Protein AF-A0A625YBX6-F1 (afdb_monomer)

InterPro domains:
  IPR012827 Hemerythrin, metal-binding domain [TIGR02481] (1-79)
  IPR012827 Hemerythrin, metal-binding domain [cd12107] (1-77)
  IPR016131 Haemerythrin, iron-binding site [PS00550] (9-32)
  IPR035938 Hemerythrin-like superfamily [G3DSA:1.20.120.50] (1-84)
  IPR035938 Hemerythrin-like superfamily [SSF47188] (1-79)

Secondary structure (DSSP, 8-state):
-HHHHHHHHHHHHHHHHHHTT-TTHHHHHHHHHHHHHHHHHHHHT--SHHHHHHHHHIIIIIIIHHIIIIIIHHHHHHHHHHHHHTTT--S------S----PPPEEEE-TTS-EEEEPHHHHHHHHHS----B-TTT-PBPEE-----

Sequence (149 aa):
ELFNYMKEHFDNEEQYMQEIHYPYLNEHKIMHKNIIRDMSYLIQNIKTTNDLKEKLYTIMSEWLLEHILHHDVMIGKWIKAHNKNTKEEETKQEELTEDSQEKLEFIYSCPCKTTHALSYNEHLDILYHNKNLKCKNCQQTLFYFKNPI

Solvent-accessible surface area (backbone atoms only — not comparable to full-atom values): 8976 Å² total; per-residue (Å²): 108,73,68,59,52,51,50,52,51,51,51,53,48,55,51,50,34,55,76,70,62,43,72,56,47,67,63,49,54,53,49,53,54,49,53,56,50,54,52,51,52,52,58,77,66,53,84,46,74,67,50,44,52,54,48,50,46,47,50,50,61,65,47,52,45,46,43,49,69,63,52,53,48,49,56,58,50,51,51,57,52,54,62,54,54,57,74,77,52,88,80,68,93,78,88,85,74,96,81,73,83,77,59,83,76,49,38,24,40,32,91,88,76,47,77,42,82,45,54,72,66,59,49,47,34,40,75,74,65,72,44,82,55,53,39,92,85,80,62,46,62,57,40,86,45,79,78,83,124

pLDDT: mean 80.25, std 16.59, range [33.06, 97.75]

Foldseek 3Di:
DVLVVLVVVLVVLLVVCVVLLPQCSVVSVVLSVVLSVVLVVQVVPDDDPVSVVVSVCCSVPVRVVCCVVQPVVVVVVSVVVVVVVVVVPPPDDDDDDDPDSPRDFFWWADPVGDIDTDDPVVSSCVVPVVDFDADPPPRDGTHGDDPPD

Structure (mmCIF, N/CA/C/O backbone):
data_AF-A0A625YBX6-F1
#
_entry.id   AF-A0A625YBX6-F1
#
loop_
_atom_site.group_PDB
_atom_site.id
_atom_site.type_symbol
_atom_site.label_atom_id
_atom_site.label_alt_id
_atom_site.label_comp_id
_atom_site.label_asym_id
_atom_site.label_entity_id
_atom_site.label_seq_id
_atom_site.pdbx_PDB_ins_code
_atom_site.Cartn_x
_atom_site.Cartn_y
_atom_site.Cartn_z
_atom_site.occupancy
_atom_site.B_iso_or_equiv
_atom_site.auth_seq_id
_atom_site.auth_comp_id
_atom_site.auth_asym_id
_atom_site.auth_atom_id
_atom_site.pdbx_PDB_model_num
ATOM 1 N N . GLU A 1 1 ? -10.326 14.262 12.249 1.00 77.50 1 GLU A N 1
ATOM 2 C CA . GLU A 1 1 ? -9.313 14.984 11.449 1.00 77.50 1 GLU A CA 1
ATOM 3 C C . GLU A 1 1 ? -8.346 14.030 10.747 1.00 77.50 1 GLU A C 1
ATOM 5 O O . GLU A 1 1 ? -8.441 13.953 9.533 1.00 77.50 1 GLU A O 1
ATOM 10 N N . LEU A 1 2 ? -7.545 13.215 11.454 1.00 80.19 2 LEU A N 1
ATOM 11 C CA . LEU A 1 2 ? -6.586 12.263 10.843 1.00 80.19 2 LEU A CA 1
ATOM 12 C C . LEU A 1 2 ? -7.172 11.380 9.719 1.00 80.19 2 LEU A C 1
ATOM 14 O O . LEU A 1 2 ? -6.573 11.232 8.664 1.00 80.19 2 LEU A O 1
ATOM 18 N N . PHE A 1 3 ? -8.369 10.828 9.924 1.00 81.69 3 PHE A N 1
ATOM 19 C CA . PHE A 1 3 ? -9.031 9.956 8.943 1.00 81.69 3 PHE A CA 1
ATOM 20 C C . PHE A 1 3 ? -9.422 10.654 7.650 1.00 81.69 3 PHE A C 1
ATOM 22 O O . PHE A 1 3 ? -9.294 10.079 6.574 1.00 81.69 3 PHE A O 1
ATOM 29 N N . ASN A 1 4 ? -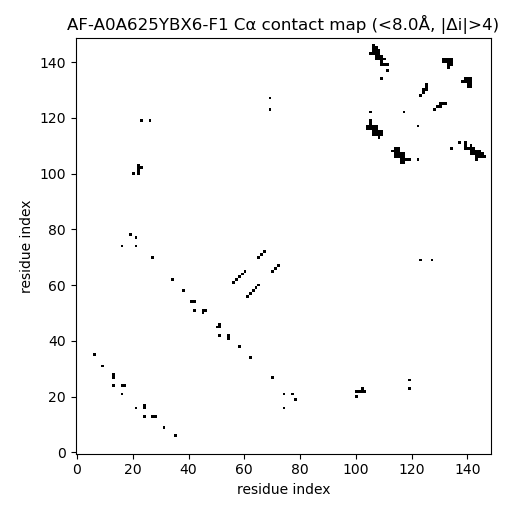9.933 11.877 7.767 1.00 86.38 4 ASN A N 1
ATOM 30 C CA . ASN A 1 4 ? -10.326 12.649 6.597 1.00 86.38 4 ASN A CA 1
ATOM 31 C C . ASN A 1 4 ? -9.078 13.067 5.826 1.00 86.38 4 ASN A C 1
ATOM 33 O O . ASN A 1 4 ? -9.058 12.927 4.612 1.00 86.38 4 ASN A O 1
ATOM 37 N N . TYR A 1 5 ? -8.023 13.456 6.548 1.00 89.06 5 TYR A N 1
ATOM 38 C CA . TYR A 1 5 ? -6.729 13.765 5.955 1.00 89.06 5 TYR A CA 1
ATOM 39 C C . TYR A 1 5 ? -6.140 12.574 5.189 1.00 89.06 5 TYR A C 1
ATOM 41 O O . TYR A 1 5 ? -5.680 12.734 4.069 1.00 89.06 5 TYR A O 1
ATOM 49 N N . MET A 1 6 ? -6.193 11.364 5.752 1.00 88.62 6 MET A N 1
ATOM 50 C CA . MET A 1 6 ? -5.703 10.172 5.053 1.00 88.62 6 MET A CA 1
ATOM 51 C C . MET A 1 6 ? -6.512 9.831 3.804 1.00 88.62 6 MET A C 1
ATOM 53 O O . MET A 1 6 ? -5.930 9.458 2.796 1.00 88.62 6 MET A O 1
ATOM 57 N N . LYS A 1 7 ? -7.842 9.966 3.858 1.00 90.75 7 LYS A N 1
ATOM 58 C CA . LYS A 1 7 ? -8.680 9.767 2.669 1.00 90.75 7 LYS A CA 1
ATOM 59 C C . LYS A 1 7 ? -8.331 10.770 1.576 1.00 90.75 7 LYS A C 1
ATOM 61 O O . LYS A 1 7 ? -8.118 10.365 0.447 1.00 90.75 7 LYS A O 1
ATOM 66 N N . GLU A 1 8 ? -8.207 12.043 1.937 1.00 94.69 8 GLU A N 1
ATOM 67 C CA . GLU A 1 8 ? -7.805 13.097 1.007 1.00 94.69 8 GLU A CA 1
ATOM 68 C C . GLU A 1 8 ? -6.406 12.841 0.424 1.00 94.69 8 GLU A C 1
ATOM 70 O O . GLU A 1 8 ? -6.202 12.993 -0.775 1.00 94.69 8 GLU A O 1
ATOM 75 N N . HIS A 1 9 ? -5.451 12.401 1.247 1.00 93.50 9 HIS A N 1
ATOM 76 C CA . HIS A 1 9 ? -4.116 12.019 0.792 1.00 93.50 9 HIS A CA 1
ATOM 77 C C . HIS A 1 9 ? -4.159 10.886 -0.242 1.00 93.50 9 HIS A C 1
ATOM 79 O O . HIS A 1 9 ? -3.584 11.047 -1.317 1.00 93.50 9 HIS A O 1
ATOM 85 N N . PHE A 1 10 ? -4.878 9.798 0.050 1.00 95.69 10 PHE A N 1
ATOM 86 C CA . PHE A 1 10 ? -5.045 8.673 -0.872 1.00 95.69 10 PHE A CA 1
ATOM 87 C C . PHE A 1 10 ? -5.757 9.087 -2.161 1.00 95.69 10 PHE A C 1
ATOM 89 O O . PHE A 1 10 ? -5.319 8.708 -3.242 1.00 95.69 10 PHE A O 1
ATOM 96 N N . ASP A 1 11 ? -6.807 9.905 -2.073 1.00 97.06 11 ASP A N 1
ATOM 97 C CA . ASP A 1 11 ? -7.531 10.398 -3.247 1.00 97.06 11 ASP A CA 1
ATOM 98 C C . ASP A 1 11 ? -6.613 11.247 -4.149 1.00 97.06 11 ASP A C 1
ATOM 100 O O . ASP A 1 11 ? -6.580 11.051 -5.366 1.00 97.06 11 ASP A O 1
ATOM 104 N N . ASN A 1 12 ? -5.825 12.151 -3.558 1.00 97.00 12 ASN A N 1
ATOM 105 C CA . ASN A 1 12 ? -4.869 12.991 -4.284 1.00 97.00 12 ASN A CA 1
ATOM 106 C C . ASN A 1 12 ? -3.753 12.159 -4.931 1.00 97.00 12 ASN A C 1
ATOM 108 O O . ASN A 1 12 ? -3.372 12.405 -6.076 1.00 97.00 12 ASN A O 1
ATOM 112 N N . GLU A 1 13 ? -3.222 11.171 -4.212 1.00 96.69 13 GLU A N 1
ATOM 113 C CA . GLU A 1 13 ? -2.196 10.275 -4.735 1.00 96.69 13 GLU A CA 1
ATOM 114 C C . GLU A 1 13 ? -2.737 9.420 -5.884 1.00 96.69 13 GLU A C 1
ATOM 116 O O . GLU A 1 13 ? -2.110 9.338 -6.934 1.00 96.69 13 GLU A O 1
ATOM 121 N N . GLU A 1 14 ? -3.929 8.844 -5.745 1.00 97.75 14 GLU A N 1
ATOM 122 C CA . GLU A 1 14 ? -4.567 8.045 -6.791 1.00 97.75 14 GLU A CA 1
ATOM 123 C C . GLU A 1 14 ? -4.847 8.854 -8.061 1.00 97.75 14 GLU A C 1
ATOM 125 O O . GLU A 1 14 ? -4.677 8.332 -9.168 1.00 97.75 14 GLU A O 1
ATOM 130 N N . GLN A 1 15 ? -5.264 10.116 -7.916 1.00 97.56 15 GLN A N 1
ATOM 131 C CA . GLN A 1 15 ? -5.407 11.048 -9.036 1.00 97.56 15 GLN A CA 1
ATOM 132 C C . GLN A 1 15 ? -4.060 11.295 -9.708 1.00 97.56 15 GLN A C 1
ATOM 134 O O . GLN A 1 15 ? -3.936 11.127 -10.920 1.00 97.56 15 GLN A O 1
ATOM 139 N N . TYR A 1 16 ? -3.031 11.597 -8.920 1.00 95.81 16 TYR A N 1
ATOM 140 C CA . TYR A 1 16 ? -1.694 11.834 -9.444 1.00 95.81 16 TYR A CA 1
ATOM 141 C C . TYR A 1 16 ? -1.124 10.610 -10.174 1.00 95.81 16 TYR A C 1
ATOM 143 O O . TYR A 1 16 ? -0.597 10.711 -11.280 1.00 95.81 16 TYR A O 1
ATOM 151 N N . MET A 1 17 ? -1.277 9.422 -9.593 1.00 95.06 17 MET A N 1
ATOM 152 C CA . MET A 1 17 ? -0.887 8.153 -10.199 1.00 95.06 17 MET A CA 1
ATOM 153 C C . MET A 1 17 ? -1.614 7.890 -11.522 1.00 95.06 17 MET A C 1
ATOM 155 O O . MET A 1 17 ? -1.021 7.325 -12.440 1.00 95.06 17 MET A O 1
ATOM 159 N N . GLN A 1 18 ? -2.883 8.291 -11.630 1.00 95.12 18 GLN A N 1
ATOM 160 C CA . GLN A 1 18 ? -3.642 8.208 -12.875 1.00 95.12 18 GLN A CA 1
ATOM 161 C C . GLN A 1 18 ? -3.087 9.166 -13.936 1.0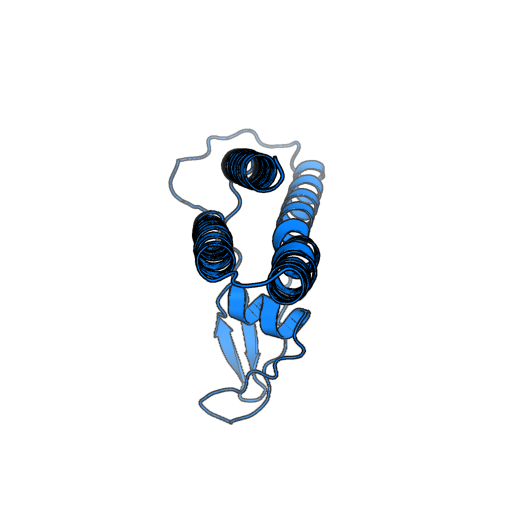0 95.12 18 GLN A C 1
ATOM 163 O O . GLN A 1 18 ? -2.894 8.745 -15.074 1.00 95.12 18 GLN A O 1
ATOM 168 N N . GLU A 1 19 ? -2.781 10.412 -13.571 1.00 93.88 19 GLU A N 1
ATOM 169 C CA . GLU A 1 19 ? -2.209 11.419 -14.480 1.00 93.88 19 GLU A CA 1
ATOM 170 C C . GLU A 1 19 ? -0.868 10.971 -15.077 1.00 93.88 19 GLU A C 1
ATOM 172 O O . GLU A 1 19 ? -0.623 11.120 -16.275 1.00 93.88 19 GLU A O 1
ATOM 177 N N . ILE A 1 20 ? -0.006 10.364 -14.261 1.00 91.00 20 ILE A N 1
ATOM 178 C CA . ILE A 1 20 ? 1.310 9.868 -14.696 1.00 91.00 20 ILE A CA 1
ATOM 179 C C . ILE A 1 20 ? 1.265 8.445 -15.275 1.00 91.00 20 ILE A C 1
ATOM 181 O O . ILE A 1 20 ? 2.321 7.836 -15.467 1.00 91.00 20 ILE A O 1
ATOM 185 N N . HIS A 1 21 ? 0.065 7.898 -15.503 1.00 90.38 21 HIS A N 1
ATOM 186 C CA . HIS A 1 21 ? -0.160 6.554 -16.041 1.00 90.38 21 HIS A CA 1
ATOM 187 C C . HIS A 1 21 ? 0.600 5.460 -15.274 1.00 90.38 21 HIS A C 1
ATOM 189 O O . HIS A 1 21 ? 1.186 4.551 -15.860 1.00 90.38 21 HIS A O 1
ATOM 195 N N . TYR A 1 22 ? 0.617 5.549 -13.942 1.00 90.31 22 TYR A N 1
ATOM 196 C CA . TYR A 1 22 ? 1.344 4.598 -13.114 1.00 90.31 22 TYR A CA 1
ATOM 197 C C . TYR A 1 22 ? 0.740 3.184 -13.236 1.00 90.31 22 TYR A C 1
ATOM 199 O O . TYR A 1 22 ? -0.441 2.987 -12.923 1.00 90.31 22 TYR A O 1
ATOM 207 N N . PRO A 1 23 ? 1.537 2.167 -13.615 1.00 87.88 23 PRO A N 1
ATOM 208 C CA . PRO A 1 23 ? 1.021 0.859 -14.024 1.00 87.88 23 PRO A CA 1
ATOM 209 C C . PRO A 1 23 ? 0.380 0.041 -12.895 1.00 87.88 23 PRO A C 1
ATOM 211 O O . PRO A 1 23 ? -0.359 -0.898 -13.178 1.00 87.88 23 PRO A O 1
ATOM 214 N N . TYR A 1 24 ? 0.635 0.386 -11.626 1.00 91.38 24 TYR A N 1
ATOM 215 C CA . TYR A 1 24 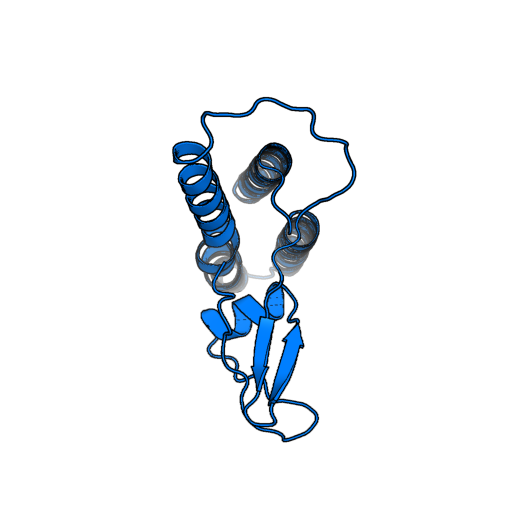? 0.090 -0.325 -10.457 1.00 91.38 24 TYR A CA 1
ATOM 216 C C . TYR A 1 24 ? -0.960 0.477 -9.686 1.00 91.38 24 TYR A C 1
ATOM 218 O O . TYR A 1 24 ? -1.132 0.291 -8.482 1.00 91.38 24 TYR A O 1
ATOM 226 N N . LEU A 1 25 ? -1.653 1.402 -10.359 1.00 92.50 25 LEU A N 1
ATOM 227 C CA . LEU A 1 25 ? -2.716 2.207 -9.752 1.00 92.50 25 LEU A CA 1
ATOM 228 C C . LEU A 1 25 ? -3.797 1.342 -9.096 1.00 92.50 25 LEU A C 1
ATOM 230 O O . LEU A 1 25 ? -4.243 1.637 -7.991 1.00 92.50 25 LEU A O 1
ATOM 234 N N . ASN A 1 26 ? -4.216 0.264 -9.757 1.00 92.25 26 ASN A N 1
ATOM 235 C CA . ASN A 1 26 ? -5.284 -0.592 -9.244 1.00 92.25 26 ASN A CA 1
ATOM 236 C C . ASN A 1 26 ? -4.855 -1.344 -7.980 1.00 92.25 26 ASN A C 1
ATOM 238 O O . ASN A 1 26 ? -5.612 -1.402 -7.010 1.00 92.25 26 ASN A O 1
ATOM 242 N N . GLU A 1 27 ? -3.641 -1.889 -7.966 1.00 91.06 27 GLU A N 1
ATOM 243 C CA . GLU A 1 27 ? -3.054 -2.538 -6.798 1.00 91.06 27 GLU A CA 1
ATOM 244 C C . GLU A 1 27 ? -2.925 -1.551 -5.627 1.00 91.06 27 GLU A C 1
ATOM 246 O O . GLU A 1 27 ? -3.281 -1.893 -4.497 1.00 91.06 27 GLU A O 1
ATOM 251 N N . HIS A 1 28 ? -2.510 -0.311 -5.902 1.00 93.62 28 HIS A N 1
ATOM 252 C CA . HIS A 1 28 ? -2.393 0.738 -4.889 1.00 93.62 28 HIS A CA 1
ATOM 253 C C . HIS A 1 28 ? -3.762 1.140 -4.310 1.00 93.62 28 HIS A C 1
ATOM 255 O O . HIS A 1 28 ? -3.954 1.116 -3.096 1.00 93.62 28 HIS A O 1
ATOM 261 N N . LYS A 1 29 ? -4.773 1.350 -5.164 1.00 95.12 29 LYS A N 1
ATOM 262 C CA . LYS A 1 29 ? -6.171 1.607 -4.760 1.00 95.12 29 LYS A CA 1
ATOM 263 C C . LYS A 1 29 ? -6.733 0.535 -3.827 1.00 95.12 29 LYS A C 1
ATOM 265 O O . LYS A 1 29 ? -7.467 0.828 -2.882 1.00 95.12 29 LYS A O 1
ATOM 270 N N . ILE A 1 30 ? -6.437 -0.736 -4.101 1.00 93.88 30 ILE A N 1
ATOM 271 C CA . ILE A 1 30 ? -6.881 -1.851 -3.250 1.00 93.88 30 ILE A CA 1
ATOM 272 C C . ILE A 1 30 ? -6.218 -1.766 -1.870 1.00 93.88 30 ILE A C 1
ATOM 274 O O . ILE A 1 30 ? -6.885 -1.974 -0.856 1.00 93.88 30 ILE A O 1
ATOM 278 N N . MET A 1 31 ? -4.930 -1.431 -1.821 1.00 92.50 31 MET A N 1
ATOM 279 C CA . MET A 1 31 ? -4.191 -1.255 -0.573 1.00 92.50 31 MET A CA 1
ATOM 280 C C . MET A 1 31 ? -4.751 -0.105 0.268 1.00 92.50 31 MET A C 1
ATOM 282 O O . MET A 1 31 ? -5.063 -0.331 1.435 1.00 92.50 31 MET A O 1
ATOM 286 N N . HIS A 1 32 ? -4.995 1.071 -0.321 1.00 94.94 32 HIS A N 1
ATOM 287 C CA . HIS A 1 32 ? -5.636 2.201 0.367 1.00 94.94 32 HIS A CA 1
ATOM 288 C C . HIS A 1 32 ? -6.976 1.813 0.985 1.00 94.94 32 HIS A C 1
ATOM 290 O O . HIS A 1 32 ? -7.237 2.071 2.164 1.00 94.94 32 HIS A O 1
ATOM 296 N N . LYS A 1 33 ? -7.822 1.115 0.218 1.00 93.25 33 LYS A N 1
ATOM 297 C CA . LYS A 1 33 ? -9.112 0.617 0.712 1.00 93.25 33 LYS A CA 1
ATOM 298 C C . LYS A 1 33 ? -8.946 -0.324 1.902 1.00 93.25 33 LYS A C 1
ATOM 300 O O . LYS A 1 33 ? -9.722 -0.224 2.853 1.00 93.25 33 LYS A O 1
ATOM 305 N N . ASN A 1 34 ? -7.951 -1.211 1.867 1.00 91.19 34 ASN A N 1
ATOM 306 C CA . ASN A 1 34 ? -7.660 -2.113 2.979 1.00 91.19 34 ASN A CA 1
ATOM 307 C C . ASN A 1 34 ? -7.191 -1.342 4.217 1.00 91.19 34 ASN A C 1
ATOM 309 O O . ASN A 1 34 ? -7.741 -1.574 5.288 1.00 91.19 34 ASN A O 1
ATOM 313 N N . ILE A 1 35 ? -6.285 -0.368 4.070 1.00 90.31 35 ILE A N 1
ATOM 314 C CA . ILE A 1 35 ? -5.822 0.480 5.180 1.00 90.31 35 ILE A CA 1
ATOM 315 C C . ILE A 1 35 ? -7.015 1.192 5.830 1.00 90.31 35 ILE A C 1
ATOM 317 O O . ILE A 1 35 ? -7.233 1.066 7.033 1.00 90.31 35 ILE A O 1
ATOM 321 N N . ILE A 1 36 ? -7.861 1.872 5.049 1.00 90.38 36 ILE A N 1
ATOM 322 C CA . ILE A 1 36 ? -9.036 2.583 5.584 1.00 90.38 36 ILE A CA 1
ATOM 323 C C . ILE A 1 36 ? -10.009 1.629 6.289 1.00 90.38 36 ILE A C 1
ATOM 325 O O . ILE A 1 36 ? -10.527 1.955 7.366 1.00 90.38 36 ILE A O 1
ATOM 329 N N . ARG A 1 37 ? -10.278 0.460 5.696 1.00 90.00 37 ARG A N 1
ATOM 330 C CA . ARG A 1 37 ? -11.142 -0.565 6.295 1.00 90.00 37 ARG A CA 1
ATOM 331 C C . ARG A 1 37 ? -10.575 -1.038 7.627 1.00 90.00 37 ARG A C 1
ATOM 333 O O . ARG A 1 37 ? -11.299 -1.051 8.622 1.00 90.00 37 ARG A O 1
ATOM 340 N N . ASP A 1 38 ? -9.302 -1.403 7.650 1.00 86.75 38 ASP A N 1
ATOM 341 C CA . ASP A 1 38 ? -8.675 -1.999 8.819 1.00 86.75 38 ASP A CA 1
ATOM 342 C C . ASP A 1 38 ? -8.548 -0.948 9.937 1.00 86.75 38 ASP A C 1
ATOM 344 O O . ASP A 1 38 ? -8.829 -1.250 11.096 1.00 86.75 38 ASP A O 1
ATOM 348 N N . MET A 1 39 ? -8.292 0.326 9.611 1.00 84.94 39 MET A N 1
ATOM 349 C CA . MET A 1 39 ? -8.302 1.408 10.605 1.00 84.94 39 MET A CA 1
ATOM 350 C C . MET A 1 39 ? -9.697 1.631 11.185 1.00 84.94 39 MET A C 1
ATOM 352 O O . MET A 1 39 ? -9.847 1.815 12.394 1.00 84.94 39 MET A O 1
ATOM 356 N N . SER A 1 40 ? -10.725 1.608 10.331 1.00 86.81 40 SER A N 1
ATOM 357 C CA . SER A 1 40 ? -12.117 1.748 10.768 1.00 86.81 40 SER A CA 1
ATOM 358 C C . SER A 1 40 ? -12.496 0.618 11.723 1.00 86.81 40 SER A C 1
ATOM 360 O O . SER A 1 40 ? -13.108 0.868 12.762 1.00 86.81 40 SER A O 1
ATOM 362 N N . TYR A 1 41 ? -12.077 -0.612 11.413 1.00 86.75 41 TYR A N 1
ATOM 363 C CA . TYR A 1 41 ? -12.272 -1.772 12.275 1.00 86.75 41 TYR A CA 1
ATOM 364 C C . TYR A 1 41 ? -11.535 -1.632 13.610 1.00 86.75 41 TYR A C 1
ATOM 366 O O . TYR A 1 41 ? -12.119 -1.896 14.661 1.00 86.75 41 TYR A O 1
ATOM 374 N N . LEU A 1 42 ? -10.275 -1.187 13.599 1.00 83.75 42 LEU A N 1
ATOM 375 C CA . LEU A 1 42 ? -9.513 -0.979 14.829 1.00 83.75 42 LEU A CA 1
ATOM 376 C C . LEU A 1 42 ? -10.201 0.031 15.748 1.00 83.75 42 LEU A C 1
ATOM 378 O O . LEU A 1 42 ? -10.319 -0.241 16.938 1.00 83.75 42 LEU A O 1
ATOM 382 N N . ILE A 1 43 ? -10.717 1.135 15.203 1.00 79.69 43 ILE A N 1
ATOM 383 C CA . ILE A 1 43 ? -11.401 2.169 15.992 1.00 79.69 43 ILE A CA 1
ATOM 384 C C . ILE A 1 43 ? -12.719 1.697 16.583 1.00 79.69 43 ILE A C 1
ATOM 386 O O . ILE A 1 43 ? -13.002 1.979 17.746 1.00 79.69 43 ILE A O 1
ATOM 390 N N . GLN A 1 44 ? -13.527 0.978 15.805 1.00 84.31 44 GLN A N 1
ATOM 391 C CA . GLN A 1 44 ? -14.824 0.486 16.274 1.00 84.31 44 GLN A CA 1
ATOM 392 C C . GLN A 1 44 ? -14.698 -0.460 17.476 1.00 84.31 44 GLN A C 1
ATOM 394 O O . GLN A 1 44 ? -15.651 -0.617 18.234 1.00 84.31 44 GLN A O 1
ATOM 399 N N . ASN A 1 45 ? -13.526 -1.067 17.666 1.00 81.38 45 ASN A N 1
ATOM 400 C CA . ASN A 1 45 ? -13.263 -2.022 18.736 1.00 81.38 45 ASN A CA 1
ATOM 401 C C . ASN A 1 45 ? -12.539 -1.425 19.951 1.00 81.38 45 ASN A C 1
ATOM 403 O O . ASN A 1 45 ? -12.226 -2.176 20.875 1.00 81.38 45 ASN A O 1
ATOM 407 N N . ILE A 1 46 ? -12.305 -0.108 19.981 1.00 85.38 46 ILE A N 1
ATOM 408 C CA . ILE A 1 46 ? -11.596 0.550 21.082 1.00 85.38 46 ILE A CA 1
ATOM 409 C C . ILE A 1 46 ? -12.457 0.554 22.341 1.00 85.38 46 ILE A C 1
ATOM 411 O O . ILE A 1 46 ? -13.544 1.134 22.369 1.00 85.38 46 ILE A O 1
ATOM 415 N N . LYS A 1 47 ? -11.941 -0.046 23.417 1.00 84.00 47 LYS A N 1
ATOM 416 C CA . LYS A 1 47 ? -12.641 -0.109 24.716 1.00 84.00 47 LYS A CA 1
ATOM 417 C C . LYS A 1 47 ? -12.003 0.740 25.809 1.00 84.00 47 LYS A C 1
ATOM 419 O O . LYS A 1 47 ? -12.662 1.052 26.797 1.00 84.00 47 LYS A O 1
ATOM 424 N N . THR A 1 48 ? -10.728 1.097 25.664 1.00 88.31 48 THR A N 1
ATOM 425 C CA . THR A 1 48 ? -9.970 1.852 26.674 1.00 88.31 48 THR A CA 1
ATOM 426 C C . THR A 1 48 ? -8.978 2.817 26.026 1.00 88.31 48 THR A C 1
ATOM 428 O O . THR A 1 48 ? -8.618 2.666 24.861 1.00 88.31 48 THR A O 1
ATOM 431 N N . THR A 1 49 ? -8.475 3.786 26.791 1.00 84.12 49 THR A N 1
ATOM 432 C CA . THR A 1 49 ? -7.430 4.715 26.323 1.00 84.12 49 THR A CA 1
ATOM 433 C C . THR A 1 49 ? -6.116 4.003 25.973 1.00 84.12 49 THR A C 1
ATOM 435 O O . THR A 1 49 ? -5.429 4.416 25.042 1.00 84.12 49 THR A O 1
ATOM 438 N N . ASN A 1 50 ? -5.765 2.920 26.679 1.00 87.88 50 ASN A N 1
ATOM 439 C CA . ASN A 1 50 ? -4.577 2.122 26.347 1.00 87.88 50 ASN A CA 1
ATOM 440 C C . ASN A 1 50 ? -4.752 1.377 25.018 1.00 87.88 50 ASN A C 1
ATOM 442 O O . ASN A 1 50 ? -3.845 1.389 24.194 1.00 87.88 50 ASN A O 1
ATOM 446 N N . ASP A 1 51 ? -5.936 0.813 24.785 1.00 86.31 51 ASP A N 1
ATOM 447 C CA . ASP A 1 51 ? -6.292 0.151 23.526 1.00 86.31 51 ASP A CA 1
ATOM 448 C C . ASP A 1 51 ? -6.247 1.144 22.352 1.00 86.31 51 ASP A C 1
ATOM 450 O O . ASP A 1 51 ? -5.626 0.872 21.329 1.00 86.31 51 ASP A O 1
ATOM 454 N N . LEU A 1 52 ? -6.765 2.366 22.542 1.00 84.44 52 LEU A N 1
ATOM 455 C CA . LEU A 1 52 ? -6.614 3.452 21.567 1.00 84.44 52 LEU A CA 1
ATOM 456 C C . LEU A 1 52 ? -5.142 3.719 21.233 1.00 84.44 52 LEU A C 1
ATOM 458 O O . LEU A 1 52 ? -4.804 3.843 20.059 1.00 84.44 52 LEU A O 1
ATOM 462 N N . LYS A 1 53 ? -4.267 3.811 22.241 1.00 86.38 53 LYS A N 1
ATOM 463 C CA . LYS A 1 53 ? -2.837 4.078 22.035 1.00 86.38 53 LYS A CA 1
ATOM 464 C C . LYS A 1 53 ? -2.164 2.966 21.228 1.00 86.38 53 LYS A C 1
ATOM 466 O O . LYS A 1 53 ? -1.427 3.270 20.294 1.00 86.38 53 LYS A O 1
ATOM 471 N N . GLU A 1 54 ? -2.417 1.706 21.571 1.00 87.06 54 GLU A N 1
ATOM 472 C CA . GLU A 1 54 ? -1.874 0.555 20.838 1.00 87.06 54 GLU A CA 1
ATOM 473 C C . GLU A 1 54 ? -2.398 0.510 19.401 1.00 87.06 54 GLU A C 1
ATOM 475 O O . GLU A 1 54 ? -1.613 0.361 18.467 1.00 87.06 54 GLU A O 1
ATOM 480 N N . LYS A 1 55 ? -3.703 0.732 19.192 1.00 84.19 55 LYS A N 1
ATOM 481 C CA . LYS A 1 55 ? -4.284 0.772 17.842 1.00 84.19 55 LYS A CA 1
ATOM 482 C C . LYS A 1 55 ? -3.723 1.917 17.011 1.00 84.19 55 LYS A C 1
ATOM 484 O O . LYS A 1 55 ? -3.43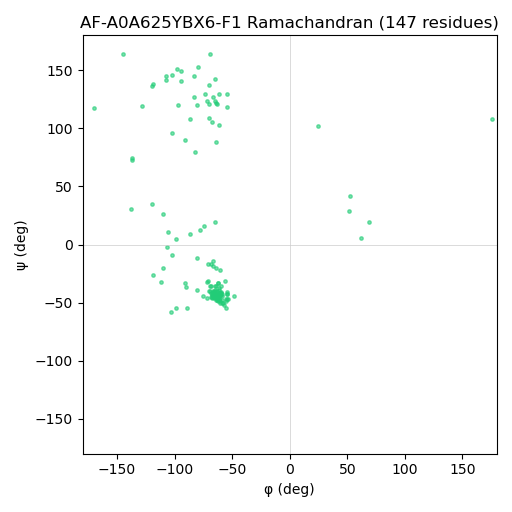6 1.721 15.835 1.00 84.19 55 LYS A O 1
ATOM 489 N N . LEU A 1 56 ? -3.541 3.094 17.605 1.00 84.00 56 LEU A N 1
ATOM 490 C CA . LEU A 1 56 ? -2.949 4.237 16.917 1.00 84.00 56 LEU A CA 1
ATOM 491 C C . LEU A 1 56 ? -1.501 3.943 16.506 1.00 84.00 56 LEU A C 1
ATOM 493 O O . LEU A 1 56 ? -1.104 4.284 15.396 1.00 84.00 56 LEU A O 1
ATOM 497 N N . TYR A 1 57 ? -0.736 3.276 17.375 1.00 86.38 57 TYR A N 1
ATOM 498 C CA . TYR A 1 57 ? 0.621 2.839 17.061 1.00 86.38 57 TYR A CA 1
ATOM 499 C C . TYR A 1 57 ? 0.641 1.872 15.874 1.00 86.38 57 TYR A C 1
ATOM 501 O O . TYR A 1 57 ? 1.373 2.120 14.922 1.00 86.38 57 TYR A O 1
ATOM 509 N N . THR A 1 58 ? -0.209 0.842 15.868 1.00 84.81 58 THR A N 1
ATOM 510 C CA . THR A 1 58 ? -0.341 -0.076 14.723 1.00 84.81 58 THR A CA 1
ATOM 511 C C . THR A 1 58 ? -0.659 0.679 13.431 1.00 84.81 58 THR A C 1
ATOM 513 O O . THR A 1 58 ? 0.030 0.509 12.431 1.00 84.81 58 THR A O 1
ATOM 516 N N . ILE A 1 59 ? -1.642 1.581 13.455 1.00 84.38 59 ILE A N 1
ATOM 517 C CA . ILE A 1 59 ? -2.029 2.369 12.277 1.00 84.38 59 ILE A CA 1
ATOM 518 C C . ILE A 1 59 ? -0.852 3.197 11.742 1.00 84.38 59 ILE A C 1
ATOM 520 O O . ILE A 1 59 ? -0.589 3.203 10.540 1.00 84.38 59 ILE A O 1
ATOM 524 N N . MET A 1 60 ? -0.147 3.911 12.623 1.00 85.00 60 MET A N 1
ATOM 525 C CA . MET A 1 60 ? 0.920 4.820 12.205 1.00 85.00 60 MET A CA 1
ATOM 526 C C . MET A 1 60 ? 2.200 4.085 11.804 1.00 85.00 60 MET A C 1
ATOM 528 O O . MET A 1 60 ? 2.822 4.446 10.809 1.00 85.00 60 MET A O 1
ATOM 532 N N . SER A 1 61 ? 2.613 3.091 12.586 1.00 82.19 61 SER A N 1
ATOM 533 C CA . SER A 1 61 ? 3.908 2.432 12.422 1.00 82.19 61 SER A CA 1
ATOM 534 C C . SER A 1 61 ? 3.862 1.236 11.482 1.00 82.19 61 SER A C 1
ATOM 536 O O . SER A 1 61 ? 4.818 1.048 10.742 1.00 82.19 61 SER A O 1
ATOM 538 N N . GLU A 1 62 ? 2.791 0.443 11.481 1.00 80.50 62 GLU A N 1
ATOM 539 C CA . GLU A 1 62 ? 2.732 -0.763 10.645 1.00 80.50 62 GLU A CA 1
ATOM 540 C C . GLU A 1 62 ? 2.119 -0.499 9.274 1.00 80.50 62 GLU A C 1
ATOM 542 O O . GLU A 1 62 ? 2.499 -1.156 8.314 1.00 80.50 62 GLU A O 1
ATOM 547 N N . TRP A 1 63 ? 1.161 0.424 9.159 1.00 85.75 63 TRP A N 1
ATOM 548 C CA . TRP A 1 63 ? 0.483 0.654 7.879 1.00 85.75 63 TRP A CA 1
ATOM 549 C C . TRP A 1 63 ? 0.981 1.901 7.184 1.00 85.75 63 TRP A C 1
ATOM 551 O O . TRP A 1 63 ? 1.468 1.808 6.065 1.00 85.75 63 TRP A O 1
ATOM 561 N N . LEU A 1 64 ? 0.878 3.061 7.836 1.00 85.94 64 LEU A N 1
ATOM 562 C CA . LEU A 1 64 ? 1.175 4.331 7.178 1.00 85.94 64 LEU A CA 1
ATOM 563 C C . LEU A 1 64 ? 2.662 4.458 6.833 1.00 85.94 64 LEU A C 1
ATOM 565 O O . LEU A 1 64 ? 3.004 4.836 5.718 1.00 85.94 64 LEU A O 1
ATOM 569 N N . LEU A 1 65 ? 3.546 4.118 7.774 1.00 89.06 65 LEU A N 1
ATOM 570 C CA . LEU A 1 65 ? 4.987 4.193 7.544 1.00 89.06 65 LEU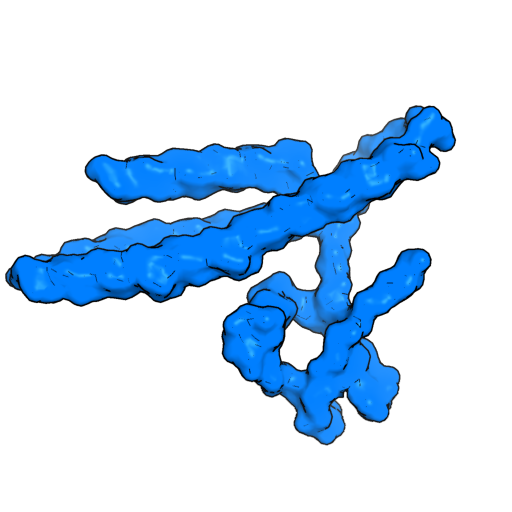 A CA 1
ATOM 571 C C . LEU A 1 65 ? 5.450 3.209 6.459 1.00 89.06 65 LEU A C 1
ATOM 573 O O . LEU A 1 65 ? 6.211 3.596 5.577 1.00 89.06 65 LEU A O 1
ATOM 577 N N . GLU A 1 66 ? 4.980 1.963 6.509 1.00 87.56 66 GLU A N 1
ATOM 578 C CA . GLU A 1 66 ? 5.317 0.928 5.523 1.00 87.56 66 GLU A CA 1
ATOM 579 C C . GLU A 1 66 ? 4.807 1.285 4.122 1.00 87.56 66 GLU A C 1
ATOM 581 O O . GLU A 1 66 ? 5.551 1.180 3.147 1.00 87.56 66 GLU A O 1
ATOM 586 N N . HIS A 1 67 ? 3.571 1.781 4.026 1.00 89.94 67 HIS A N 1
ATOM 587 C CA . HIS A 1 67 ? 2.994 2.304 2.789 1.00 89.94 67 HIS A CA 1
ATOM 588 C C . HIS A 1 67 ? 3.871 3.411 2.188 1.00 89.94 67 HIS A C 1
ATOM 590 O O . HIS A 1 67 ? 4.384 3.236 1.083 1.00 89.94 67 HIS A O 1
ATOM 596 N N . ILE A 1 68 ? 4.190 4.456 2.958 1.00 88.75 68 ILE A N 1
ATOM 597 C CA . ILE A 1 68 ? 5.002 5.577 2.463 1.00 88.75 68 ILE A CA 1
ATOM 598 C C . ILE A 1 68 ? 6.399 5.113 2.028 1.00 88.75 68 ILE A C 1
ATOM 600 O O . ILE A 1 68 ? 6.897 5.493 0.966 1.00 88.75 68 ILE A O 1
ATOM 604 N N . LEU A 1 69 ? 7.073 4.298 2.845 1.00 87.88 69 LEU A N 1
ATOM 605 C CA . LEU A 1 69 ? 8.463 3.908 2.591 1.00 87.88 69 LEU A CA 1
ATOM 606 C C . LEU A 1 69 ? 8.615 2.937 1.419 1.00 87.88 69 LEU A C 1
ATOM 608 O O . LEU A 1 69 ? 9.649 2.959 0.740 1.00 87.88 69 LEU A O 1
ATOM 612 N N . HIS A 1 70 ? 7.627 2.074 1.186 1.00 88.12 70 HIS A N 1
ATOM 613 C CA . HIS A 1 70 ? 7.763 0.962 0.246 1.00 88.12 70 HIS A CA 1
ATOM 614 C C . HIS A 1 70 ? 6.889 1.113 -0.996 1.00 88.12 70 HIS A C 1
ATOM 616 O O . HIS A 1 70 ? 7.321 0.715 -2.080 1.00 88.12 70 HIS A O 1
ATOM 622 N N . HIS A 1 71 ? 5.715 1.731 -0.879 1.00 90.81 71 HIS A N 1
ATOM 623 C CA . HIS A 1 71 ? 4.764 1.874 -1.975 1.00 90.81 71 HIS A CA 1
ATOM 624 C C . HIS A 1 71 ? 4.863 3.251 -2.646 1.00 90.81 71 HIS A C 1
ATOM 626 O O . HIS A 1 71 ? 5.175 3.301 -3.840 1.00 90.81 71 HIS A O 1
ATOM 632 N N . ASP A 1 72 ? 4.746 4.358 -1.913 1.00 92.56 72 ASP A N 1
ATOM 633 C CA . ASP A 1 72 ? 4.767 5.720 -2.487 1.00 92.56 72 ASP A CA 1
ATOM 634 C C . ASP A 1 72 ? 6.123 6.031 -3.130 1.00 92.56 72 ASP A C 1
ATOM 636 O O . ASP A 1 72 ? 6.235 6.643 -4.198 1.00 92.56 72 ASP A O 1
ATOM 640 N N . VAL A 1 73 ? 7.205 5.521 -2.531 1.00 89.69 73 VAL A N 1
ATOM 641 C CA . VAL A 1 73 ? 8.562 5.625 -3.087 1.00 89.69 73 VAL A CA 1
ATOM 642 C C . VAL A 1 73 ? 8.645 5.052 -4.509 1.00 89.69 73 VAL A C 1
ATOM 644 O O . VAL A 1 73 ? 9.437 5.545 -5.322 1.00 89.69 73 VAL A O 1
ATOM 647 N N . MET A 1 7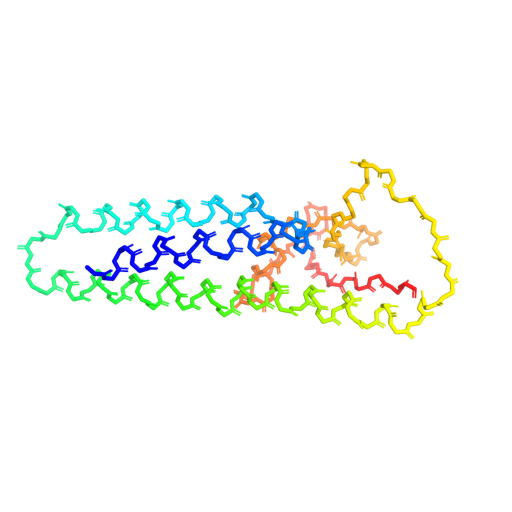4 ? 7.842 4.039 -4.854 1.00 89.31 74 MET A N 1
ATOM 648 C CA . MET A 1 74 ? 7.830 3.458 -6.202 1.00 89.31 74 MET A CA 1
ATOM 649 C C . MET A 1 74 ? 7.215 4.395 -7.240 1.00 89.31 74 MET A C 1
ATOM 651 O O . MET A 1 74 ? 7.692 4.413 -8.376 1.00 89.31 74 MET A O 1
ATOM 655 N N . ILE A 1 75 ? 6.255 5.233 -6.849 1.00 91.56 75 ILE A N 1
ATOM 656 C CA . I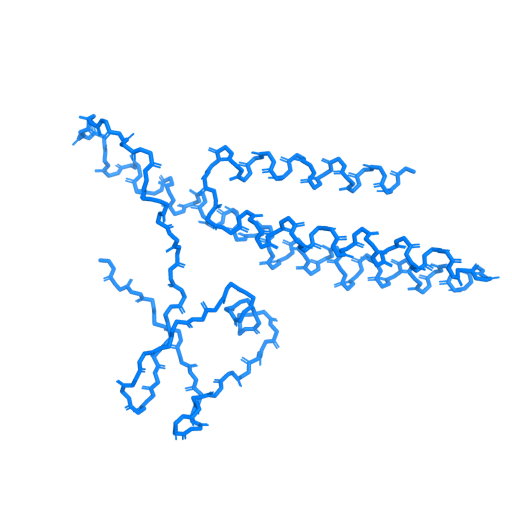LE A 1 75 ? 5.689 6.288 -7.702 1.00 91.56 75 ILE A CA 1
ATOM 657 C C . ILE A 1 75 ? 6.792 7.291 -8.057 1.00 91.56 75 ILE A C 1
ATOM 659 O O . ILE A 1 75 ? 7.035 7.591 -9.227 1.00 91.56 75 ILE A O 1
ATOM 663 N N . GLY A 1 76 ? 7.567 7.723 -7.058 1.00 88.44 76 GLY A N 1
ATOM 664 C CA . GLY A 1 76 ? 8.719 8.599 -7.276 1.00 88.44 76 GLY A CA 1
ATOM 665 C C . GLY A 1 76 ? 9.805 7.974 -8.166 1.00 88.44 76 GLY A C 1
ATOM 666 O O . GLY A 1 76 ? 10.419 8.667 -8.983 1.00 88.44 76 GLY A O 1
ATOM 667 N N . LYS A 1 77 ? 10.057 6.663 -8.043 1.00 87.12 77 LYS A N 1
ATOM 668 C CA . LYS A 1 77 ? 10.992 5.939 -8.926 1.00 87.12 77 LYS A CA 1
ATOM 669 C C . LYS A 1 77 ? 10.480 5.861 -10.365 1.00 87.12 77 LYS A C 1
ATOM 671 O O . LYS A 1 77 ? 11.285 6.044 -11.277 1.00 87.12 77 LYS A O 1
ATOM 676 N N . TRP A 1 78 ? 9.182 5.629 -10.561 1.00 88.12 78 TRP A N 1
ATOM 677 C CA . TRP A 1 78 ? 8.538 5.596 -11.877 1.00 88.12 78 TRP A CA 1
ATOM 678 C C . TRP A 1 78 ? 8.739 6.913 -12.629 1.00 88.12 78 TRP A C 1
ATOM 680 O O . TRP A 1 78 ? 9.282 6.909 -13.733 1.00 88.12 78 TRP A O 1
ATOM 690 N N . ILE A 1 79 ? 8.446 8.043 -11.982 1.00 87.81 79 ILE A N 1
ATOM 691 C CA . ILE A 1 79 ? 8.625 9.381 -12.570 1.00 87.81 79 ILE A CA 1
ATOM 692 C C . ILE A 1 79 ? 10.092 9.648 -12.903 1.00 87.81 79 ILE A C 1
ATOM 694 O O . ILE A 1 79 ? 10.414 10.144 -13.978 1.00 87.81 79 ILE A O 1
ATOM 698 N N . LYS A 1 80 ? 11.019 9.297 -12.003 1.00 85.25 80 LYS A N 1
ATOM 699 C CA . LYS A 1 80 ? 12.459 9.466 -12.257 1.00 85.25 80 LYS A CA 1
ATOM 700 C C . LYS A 1 80 ? 12.954 8.637 -13.441 1.00 85.25 80 LYS A C 1
ATOM 702 O O . LYS A 1 80 ? 13.898 9.069 -14.097 1.00 85.25 80 LYS A O 1
ATOM 707 N N . ALA A 1 81 ? 12.378 7.461 -13.683 1.00 81.88 81 ALA A N 1
ATOM 708 C CA . ALA A 1 81 ? 12.696 6.653 -14.855 1.00 81.88 81 ALA A CA 1
ATOM 709 C C . ALA A 1 81 ? 12.128 7.294 -16.133 1.00 81.88 81 ALA A C 1
ATOM 711 O O . ALA A 1 81 ? 12.872 7.487 -17.089 1.00 81.88 81 ALA A O 1
ATOM 712 N N . HIS A 1 82 ? 10.869 7.738 -16.103 1.00 79.19 82 HIS A N 1
ATOM 713 C CA . HIS A 1 82 ? 10.199 8.352 -17.256 1.00 79.19 82 HIS A CA 1
ATOM 714 C C . HIS A 1 82 ? 10.830 9.686 -17.660 1.00 79.19 82 HIS A C 1
ATOM 716 O O . HIS A 1 82 ? 11.080 9.912 -18.839 1.00 79.19 82 HIS A O 1
ATOM 722 N N . ASN A 1 83 ? 11.202 10.520 -16.685 1.00 75.50 83 ASN A N 1
ATOM 723 C CA . ASN A 1 83 ? 11.861 11.810 -16.916 1.00 75.50 83 ASN A CA 1
ATOM 724 C C . ASN A 1 83 ? 13.317 11.686 -17.403 1.00 75.50 83 ASN A C 1
ATOM 726 O O . ASN A 1 83 ? 13.899 12.671 -17.860 1.00 75.50 83 ASN A O 1
ATOM 730 N N . LYS A 1 84 ? 13.953 10.516 -17.241 1.00 59.28 84 LYS A N 1
ATOM 731 C CA . LYS A 1 84 ? 15.285 10.252 -17.806 1.00 59.28 84 LYS A CA 1
ATOM 732 C C . LYS A 1 84 ? 15.191 9.884 -19.282 1.00 59.28 84 LYS A C 1
ATOM 734 O O . LYS A 1 84 ? 15.996 10.392 -20.052 1.00 59.28 84 LYS A O 1
ATOM 739 N N . ASN A 1 85 ? 14.183 9.101 -19.655 1.00 53.38 85 ASN A N 1
ATOM 740 C CA . ASN A 1 85 ? 13.950 8.697 -21.041 1.00 53.38 85 ASN A CA 1
ATOM 741 C C . ASN A 1 85 ? 13.513 9.891 -21.914 1.00 53.38 85 ASN A C 1
ATOM 743 O O . ASN A 1 85 ? 13.993 10.049 -23.029 1.00 53.38 85 ASN A O 1
ATOM 747 N N . THR A 1 86 ? 12.726 10.831 -21.372 1.00 49.53 86 THR A N 1
ATOM 748 C CA . THR A 1 86 ? 12.284 12.031 -22.120 1.00 49.53 86 THR A CA 1
ATOM 749 C C . THR A 1 86 ? 13.410 13.003 -22.487 1.00 49.53 86 THR A C 1
ATOM 751 O O . THR A 1 86 ? 13.230 13.810 -23.392 1.00 49.53 86 THR A O 1
ATOM 754 N N . LYS A 1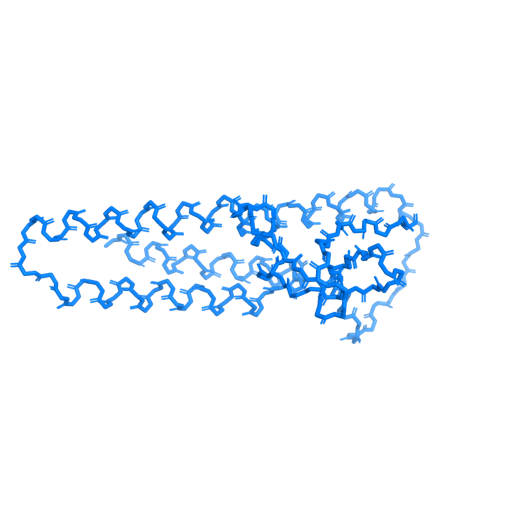 87 ? 14.581 12.945 -21.834 1.00 45.78 87 LYS A N 1
ATOM 755 C CA . LYS A 1 87 ? 15.740 13.776 -22.217 1.00 45.78 87 LYS A CA 1
ATOM 756 C C . LYS A 1 87 ? 16.529 13.215 -23.405 1.00 45.78 87 LYS A C 1
ATOM 758 O O . LYS A 1 87 ? 17.376 13.925 -23.937 1.00 45.78 87 LYS A O 1
ATOM 763 N N . GLU A 1 88 ? 16.269 11.973 -23.808 1.00 46.25 88 GLU A N 1
ATOM 764 C CA . GLU A 1 88 ? 16.899 11.327 -24.968 1.00 46.25 88 GLU A CA 1
ATOM 765 C C . GLU A 1 88 ? 15.966 11.297 -26.200 1.00 46.25 88 GLU A C 1
ATOM 767 O O . GLU A 1 88 ? 16.428 11.038 -27.309 1.00 46.25 88 GLU A O 1
ATOM 772 N N . GLU A 1 89 ? 14.685 11.657 -26.040 1.00 43.72 89 GLU A N 1
ATOM 773 C CA . GLU A 1 89 ? 13.630 11.527 -27.061 1.00 43.72 89 GLU A CA 1
ATOM 774 C C . GLU A 1 89 ? 12.976 12.868 -27.470 1.00 43.72 89 GLU A C 1
ATOM 776 O O . GLU A 1 89 ? 11.801 12.920 -27.823 1.00 43.72 89 GLU A O 1
ATOM 781 N N . GLU A 1 90 ? 13.719 13.980 -27.509 1.00 42.03 90 GLU A N 1
ATOM 782 C CA . GLU A 1 90 ? 13.215 15.244 -28.101 1.00 42.03 90 GLU A CA 1
ATOM 783 C C . GLU A 1 90 ? 13.160 15.232 -29.651 1.00 42.03 90 GLU A C 1
ATOM 785 O O . GLU A 1 90 ? 12.990 16.267 -30.296 1.00 42.03 90 GLU A O 1
ATOM 790 N N . THR A 1 91 ? 13.231 14.059 -30.284 1.00 38.31 91 THR A N 1
ATOM 791 C CA . THR A 1 91 ? 13.055 13.904 -31.736 1.00 38.31 91 THR A CA 1
ATOM 792 C C . THR A 1 91 ? 12.196 12.689 -32.061 1.00 38.31 91 THR A C 1
ATOM 794 O O . THR A 1 91 ? 12.698 11.687 -32.565 1.00 38.31 91 THR A O 1
ATOM 797 N N . LYS A 1 92 ? 10.890 12.791 -31.793 1.00 40.06 92 LYS A N 1
ATOM 798 C CA . LYS A 1 92 ? 9.788 12.367 -32.683 1.00 40.06 92 LYS A CA 1
ATOM 799 C C . LYS A 1 92 ? 8.453 12.546 -31.962 1.00 40.06 92 LYS A C 1
ATOM 801 O O . LYS A 1 92 ? 8.117 11.809 -31.046 1.00 40.06 92 LYS A O 1
ATOM 806 N N . GLN A 1 93 ? 7.693 13.543 -32.402 1.00 46.88 93 GLN A N 1
ATOM 807 C CA . GLN A 1 93 ? 6.245 13.535 -32.229 1.00 46.88 93 GLN A CA 1
ATOM 808 C C . GLN A 1 93 ? 5.692 12.392 -33.078 1.00 46.88 93 GLN A C 1
ATOM 810 O O . GLN A 1 93 ? 5.998 12.375 -34.264 1.00 46.88 93 GLN A O 1
ATOM 815 N N . GLU A 1 94 ? 4.897 11.490 -32.501 1.00 39.28 94 GLU A N 1
ATOM 816 C CA . GLU A 1 94 ? 3.813 10.787 -33.203 1.00 39.28 94 GLU A CA 1
ATOM 817 C C . GLU A 1 94 ? 2.935 10.001 -32.205 1.00 39.28 94 GLU A C 1
ATOM 819 O O . GLU A 1 94 ? 3.405 9.144 -31.466 1.00 39.28 94 GLU A O 1
ATOM 824 N N . GLU A 1 95 ? 1.664 10.409 -32.164 1.00 41.28 95 GLU A N 1
ATOM 825 C CA . GLU A 1 95 ? 0.430 9.663 -31.863 1.00 41.28 95 GLU A CA 1
ATOM 826 C C . GLU A 1 95 ? 0.524 8.384 -31.001 1.00 41.28 95 GLU A C 1
ATOM 828 O O . GLU A 1 95 ? 0.789 7.287 -31.487 1.00 41.28 95 GLU A O 1
ATOM 833 N N . LEU A 1 96 ? 0.166 8.506 -29.715 1.00 37.97 96 LEU A N 1
ATOM 834 C CA . LEU A 1 96 ? -0.090 7.368 -28.828 1.00 37.97 96 LEU A CA 1
ATOM 835 C C . LEU A 1 96 ? -1.553 6.921 -28.955 1.00 37.97 96 LEU A C 1
ATOM 837 O O . LEU A 1 96 ? -2.473 7.590 -28.487 1.00 37.97 96 LEU A O 1
ATOM 841 N N . THR A 1 97 ? -1.755 5.769 -29.588 1.00 33.28 97 THR A N 1
ATOM 842 C CA . THR A 1 97 ? -3.000 4.994 -29.542 1.00 33.28 97 THR A CA 1
ATOM 843 C C . THR A 1 97 ? -3.203 4.373 -28.151 1.00 33.28 97 THR A C 1
ATOM 845 O O . THR A 1 97 ? -2.270 3.822 -27.574 1.00 33.28 97 THR A O 1
ATOM 848 N N . GLU A 1 98 ? -4.434 4.434 -27.640 1.00 42.69 98 GLU A N 1
ATOM 849 C CA . GLU A 1 98 ? -4.877 4.181 -26.253 1.00 42.69 98 GLU A CA 1
ATOM 850 C C . GLU A 1 98 ? -4.738 2.748 -25.663 1.00 42.69 98 GLU A C 1
ATOM 852 O O . GLU A 1 98 ? -5.394 2.473 -24.663 1.00 42.69 98 GLU A O 1
ATOM 857 N N . ASP A 1 99 ? -3.922 1.814 -26.175 1.00 36.84 99 ASP A N 1
ATOM 858 C CA . ASP A 1 99 ? -4.038 0.394 -25.736 1.00 36.84 99 ASP A CA 1
ATOM 859 C C . ASP A 1 99 ? -2.736 -0.385 -25.471 1.00 36.84 99 ASP A C 1
ATOM 861 O O . ASP A 1 99 ? -2.674 -1.606 -25.604 1.00 36.84 99 ASP A O 1
ATOM 865 N N . SER A 1 100 ? -1.672 0.282 -25.034 1.00 43.03 100 SER A N 1
ATOM 866 C CA . SER A 1 100 ? -0.481 -0.422 -24.539 1.00 43.03 100 SER A CA 1
ATOM 867 C C . SER A 1 100 ? 0.050 0.224 -23.268 1.00 43.03 100 SER A C 1
ATOM 869 O O . SER A 1 100 ? 1.065 0.914 -23.270 1.00 43.03 100 SER A O 1
ATOM 871 N N . GLN A 1 101 ? -0.657 0.004 -22.156 1.00 49.69 101 GLN A N 1
ATOM 872 C CA . GLN A 1 101 ? -0.105 0.244 -20.823 1.00 49.69 101 GLN A CA 1
ATOM 873 C C . GLN A 1 101 ? 1.104 -0.680 -20.625 1.00 49.69 101 GLN A C 1
ATOM 875 O O . GLN A 1 101 ? 0.941 -1.876 -20.379 1.00 49.69 101 GLN A O 1
ATOM 880 N N . GLU A 1 102 ? 2.317 -0.136 -20.738 1.00 53.53 102 GLU A N 1
ATOM 881 C CA . GLU A 1 102 ? 3.552 -0.833 -20.373 1.00 53.53 102 GLU A CA 1
ATOM 882 C C . GLU A 1 102 ? 3.545 -1.127 -18.869 1.00 53.53 102 GLU A C 1
ATOM 884 O O . GLU A 1 102 ? 3.999 -0.350 -18.025 1.00 53.53 102 GLU A O 1
ATOM 889 N N . LYS A 1 103 ? 2.981 -2.276 -18.504 1.00 59.88 103 LYS A N 1
ATOM 890 C CA . LYS A 1 103 ? 3.110 -2.816 -17.159 1.00 59.88 103 LYS A CA 1
ATOM 891 C C . LYS A 1 103 ? 4.587 -3.137 -16.943 1.00 59.88 103 LYS A C 1
ATOM 893 O O . LYS A 1 103 ? 5.145 -3.931 -17.695 1.00 59.88 103 LYS A O 1
ATOM 898 N N . LEU A 1 104 ? 5.227 -2.551 -15.922 1.00 66.31 104 LEU A N 1
ATOM 899 C CA . LEU A 1 104 ? 6.554 -3.034 -15.525 1.00 66.31 104 LEU A CA 1
ATOM 900 C C . LEU A 1 104 ? 6.445 -4.539 -15.265 1.00 66.31 104 LEU A C 1
ATOM 902 O O . LEU A 1 104 ? 5.583 -4.990 -14.520 1.00 66.31 104 LEU A O 1
ATOM 906 N N . GLU A 1 105 ? 7.322 -5.338 -15.847 1.00 74.06 105 GLU A N 1
ATOM 907 C CA . GLU A 1 105 ? 7.388 -6.749 -15.493 1.00 74.06 105 GLU A CA 1
ATOM 908 C C . GLU A 1 105 ? 8.503 -6.949 -14.466 1.00 74.06 105 GLU A C 1
ATOM 910 O O . GLU A 1 105 ? 9.673 -6.653 -14.718 1.00 74.06 105 GLU A O 1
ATOM 915 N N . PHE A 1 106 ? 8.158 -7.451 -13.276 1.00 83.06 106 PHE A N 1
ATOM 916 C CA . PHE A 1 106 ? 9.146 -7.806 -12.257 1.00 83.06 106 PHE A CA 1
ATOM 917 C C . PHE A 1 106 ? 9.708 -9.196 -12.543 1.00 83.06 106 PHE A C 1
ATOM 919 O O . PHE A 1 106 ? 9.294 -10.192 -11.947 1.00 83.06 106 PHE A O 1
ATOM 926 N N . ILE A 1 107 ? 10.643 -9.266 -13.487 1.00 84.38 107 ILE A N 1
ATOM 927 C CA . ILE A 1 107 ? 11.256 -10.525 -13.911 1.00 84.38 107 ILE A CA 1
ATOM 928 C C . ILE A 1 107 ? 12.401 -10.900 -12.963 1.00 84.38 107 ILE A C 1
ATOM 930 O O . ILE A 1 107 ? 13.333 -10.136 -12.709 1.00 84.38 107 ILE A O 1
ATOM 934 N N . TYR A 1 108 ? 12.340 -12.121 -12.444 1.00 87.62 108 TYR A N 1
ATOM 935 C CA . TYR A 1 108 ? 13.368 -12.722 -11.607 1.00 87.62 108 TYR A CA 1
ATOM 936 C C . TYR A 1 108 ? 13.910 -13.989 -12.265 1.00 87.62 108 TYR A C 1
ATOM 938 O O . TYR A 1 108 ? 13.157 -14.834 -12.751 1.00 87.62 108 TYR A O 1
ATOM 946 N N . SER A 1 109 ? 15.228 -14.148 -12.243 1.00 85.38 109 SER A N 1
ATOM 947 C CA . SER A 1 109 ? 15.918 -15.310 -12.796 1.00 85.38 109 SER A CA 1
ATOM 948 C C . SER A 1 109 ? 16.184 -16.355 -11.721 1.00 85.38 109 SER A C 1
ATOM 950 O O . SER A 1 109 ? 16.544 -16.048 -10.581 1.00 85.38 109 SER A O 1
ATOM 952 N N . CYS A 1 110 ? 16.022 -17.618 -12.098 1.00 87.19 110 CYS A N 1
ATOM 953 C CA . CYS A 1 110 ? 16.290 -18.771 -11.254 1.00 87.19 110 CYS A CA 1
ATOM 954 C C . CYS A 1 110 ? 17.562 -19.504 -11.718 1.00 87.19 110 CYS A C 1
ATOM 956 O O . CYS A 1 110 ? 17.771 -19.641 -12.927 1.00 87.19 110 CYS A O 1
ATOM 958 N N . PRO A 1 111 ? 18.384 -20.076 -10.813 1.00 84.44 111 PRO A N 1
ATOM 959 C CA . PRO A 1 111 ? 19.580 -20.812 -11.228 1.00 84.44 111 PRO A CA 1
ATOM 960 C C . PRO A 1 111 ? 19.288 -22.107 -12.005 1.00 84.44 111 PRO A C 1
ATOM 962 O O . PRO A 1 111 ? 20.171 -22.610 -12.696 1.00 84.44 111 PRO A O 1
ATOM 965 N N . CYS A 1 112 ? 18.046 -22.613 -11.990 1.00 86.00 112 CYS A N 1
ATOM 966 C CA . CYS A 1 112 ? 17.619 -23.684 -12.902 1.00 86.00 112 CYS A CA 1
ATOM 967 C C . CYS A 1 112 ? 17.313 -23.204 -14.337 1.00 86.00 112 CYS A C 1
ATOM 969 O O . CYS A 1 112 ? 16.779 -23.968 -15.137 1.00 86.00 112 CYS A O 1
ATOM 971 N N . LYS A 1 113 ? 17.702 -21.963 -14.672 1.00 82.94 113 LYS A N 1
ATOM 972 C CA . LYS A 1 113 ? 17.546 -21.302 -15.979 1.00 82.94 113 LYS A CA 1
ATOM 973 C C . LYS A 1 113 ? 16.100 -20.963 -16.360 1.00 82.94 113 LYS A C 1
ATOM 975 O O . LYS A 1 113 ? 15.819 -20.728 -17.529 1.00 82.94 113 LYS A O 1
ATOM 980 N N . THR A 1 114 ? 15.193 -20.909 -15.386 1.00 85.25 114 THR A N 1
ATOM 981 C CA . THR A 1 114 ? 13.821 -20.414 -15.577 1.00 85.25 114 THR A CA 1
ATOM 982 C C . THR A 1 114 ? 13.714 -18.939 -15.205 1.00 85.25 114 THR A C 1
ATOM 984 O O . THR A 1 114 ? 14.408 -18.464 -14.303 1.00 85.25 114 THR A O 1
ATOM 987 N N . THR A 1 115 ? 12.812 -18.221 -15.868 1.00 86.69 115 THR A N 1
ATOM 988 C CA . THR A 1 115 ? 12.411 -16.857 -15.507 1.00 86.69 115 THR A CA 1
ATOM 989 C C . THR A 1 115 ? 11.057 -16.884 -14.800 1.00 86.69 115 THR A C 1
ATOM 991 O O . THR A 1 115 ? 10.207 -17.734 -15.070 1.00 86.69 115 THR A O 1
ATOM 994 N N . HIS A 1 116 ? 10.870 -15.977 -13.847 1.00 85.25 116 HIS A N 1
ATOM 995 C CA . HIS A 1 116 ? 9.659 -15.845 -13.047 1.00 85.25 116 HIS A CA 1
ATOM 996 C C . HIS A 1 116 ? 9.186 -14.397 -13.101 1.00 85.25 116 HIS A C 1
ATOM 998 O O . HIS A 1 116 ? 9.907 -13.507 -12.657 1.00 85.25 116 HIS A O 1
ATOM 1004 N N . ALA A 1 117 ? 7.983 -14.166 -13.619 1.00 87.00 117 ALA A N 1
ATOM 1005 C CA . ALA A 1 117 ? 7.306 -12.885 -13.471 1.00 87.00 117 ALA A CA 1
ATOM 1006 C C . ALA A 1 117 ? 6.649 -12.838 -12.087 1.00 87.00 117 ALA A C 1
ATOM 1008 O O . ALA A 1 117 ? 5.836 -13.706 -11.758 1.00 87.00 117 ALA A O 1
ATOM 1009 N N . LEU A 1 118 ? 7.039 -11.865 -11.269 1.00 86.75 118 LEU A N 1
ATOM 1010 C CA . LEU A 1 118 ? 6.459 -11.635 -9.950 1.00 86.75 118 LEU A CA 1
ATOM 1011 C C . LEU A 1 118 ? 5.408 -10.527 -10.007 1.00 86.75 118 LEU A C 1
ATOM 1013 O O . LEU A 1 118 ? 5.487 -9.604 -10.818 1.00 86.75 118 LEU A O 1
ATOM 1017 N N . SER A 1 119 ? 4.426 -10.608 -9.114 1.00 87.88 119 SER A N 1
ATOM 1018 C CA . SER A 1 119 ? 3.498 -9.505 -8.872 1.00 87.88 119 SER A CA 1
ATOM 1019 C C . SER A 1 119 ? 4.195 -8.322 -8.191 1.00 87.88 119 SER A C 1
ATOM 1021 O O . SER A 1 119 ? 5.270 -8.460 -7.604 1.00 87.88 119 SER A O 1
ATOM 1023 N N . TYR A 1 120 ? 3.550 -7.153 -8.225 1.00 85.81 120 TYR A N 1
ATOM 1024 C CA . TYR A 1 120 ? 4.029 -5.948 -7.541 1.00 85.81 120 TYR A CA 1
ATOM 1025 C C . TYR A 1 120 ? 4.304 -6.182 -6.056 1.00 85.81 120 TYR A C 1
ATOM 1027 O O . TYR A 1 120 ? 5.389 -5.873 -5.570 1.00 85.81 120 TYR A O 1
ATOM 1035 N N . ASN A 1 121 ? 3.373 -6.829 -5.359 1.00 85.75 121 ASN A N 1
ATOM 1036 C CA . ASN A 1 121 ? 3.535 -7.117 -3.938 1.00 85.75 121 ASN A CA 1
ATOM 1037 C C . ASN A 1 121 ? 4.670 -8.120 -3.672 1.00 85.75 121 ASN A C 1
ATOM 1039 O O . ASN A 1 121 ? 5.453 -7.923 -2.752 1.00 85.75 121 ASN A O 1
ATOM 1043 N N . GLU A 1 122 ? 4.823 -9.160 -4.499 1.00 86.56 122 GLU A N 1
ATOM 1044 C CA . GLU A 1 122 ? 5.935 -10.115 -4.366 1.00 86.56 122 GLU A CA 1
ATOM 1045 C C . GLU A 1 122 ? 7.302 -9.466 -4.611 1.00 86.56 122 GLU A C 1
ATOM 1047 O O . GLU A 1 122 ? 8.281 -9.820 -3.954 1.00 86.56 122 GLU A O 1
ATOM 1052 N N . HIS A 1 123 ? 7.378 -8.509 -5.537 1.00 87.94 123 HIS A N 1
ATOM 1053 C CA . HIS A 1 123 ? 8.585 -7.725 -5.766 1.00 87.94 123 HIS A CA 1
ATOM 1054 C C . HIS A 1 123 ? 8.945 -6.875 -4.541 1.00 87.94 123 HIS A C 1
ATOM 1056 O O . HIS A 1 123 ? 10.093 -6.904 -4.089 1.00 87.94 123 HIS A O 1
ATOM 1062 N N . LEU A 1 124 ? 7.971 -6.158 -3.975 1.00 86.12 124 LEU A N 1
ATOM 1063 C CA . LEU A 1 124 ? 8.188 -5.330 -2.788 1.00 86.12 124 LEU A CA 1
ATOM 1064 C C . LEU A 1 124 ? 8.547 -6.157 -1.553 1.00 86.12 124 LEU A C 1
ATOM 1066 O O . LEU A 1 124 ? 9.473 -5.794 -0.831 1.00 86.12 124 LEU A O 1
ATOM 1070 N N . ASP A 1 125 ? 7.912 -7.314 -1.375 1.00 86.62 125 ASP A N 1
ATOM 1071 C CA . ASP A 1 125 ? 8.246 -8.282 -0.331 1.00 86.62 125 ASP A CA 1
ATOM 1072 C C . ASP A 1 125 ? 9.724 -8.696 -0.353 1.00 86.62 125 ASP A C 1
ATOM 1074 O O . ASP A 1 125 ? 10.368 -8.810 0.694 1.00 86.62 125 ASP A O 1
ATOM 1078 N N . ILE A 1 126 ? 10.283 -8.931 -1.543 1.00 85.50 126 ILE A N 1
ATOM 1079 C CA . ILE A 1 126 ? 11.707 -9.253 -1.679 1.00 85.50 126 ILE A CA 1
ATOM 1080 C C . ILE A 1 126 ? 12.567 -8.036 -1.320 1.00 85.50 126 ILE A C 1
ATOM 1082 O O . ILE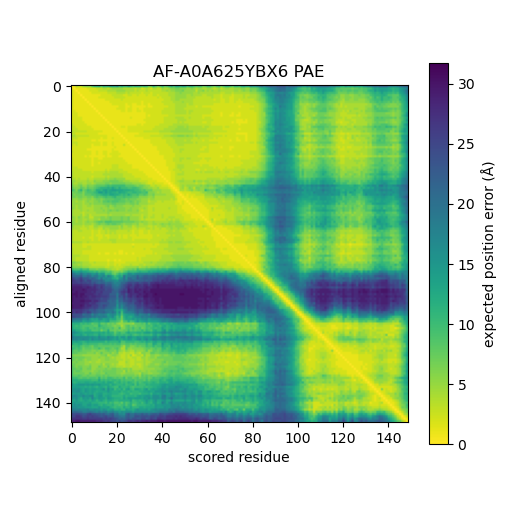 A 1 126 ? 13.562 -8.188 -0.613 1.00 85.50 126 ILE A O 1
ATOM 1086 N N . LEU A 1 127 ? 12.216 -6.848 -1.823 1.00 84.50 127 LEU A N 1
ATOM 1087 C CA . LEU A 1 127 ? 13.039 -5.646 -1.667 1.00 84.50 127 LEU A CA 1
ATOM 1088 C C . LEU A 1 127 ? 13.087 -5.119 -0.233 1.00 84.50 127 LEU A C 1
ATOM 1090 O O . LEU A 1 127 ? 14.142 -4.663 0.206 1.00 84.50 127 LEU A O 1
ATOM 1094 N N . TYR A 1 128 ? 11.955 -5.146 0.463 1.00 83.81 128 TYR A N 1
ATOM 1095 C CA . TYR A 1 128 ? 11.767 -4.397 1.703 1.00 83.81 128 TYR A CA 1
ATOM 1096 C C . TYR A 1 128 ? 11.478 -5.289 2.911 1.00 83.81 128 TYR A C 1
ATOM 1098 O O . TYR A 1 128 ? 11.851 -4.947 4.031 1.00 83.81 128 TYR A O 1
ATOM 1106 N N . HIS A 1 129 ? 10.915 -6.481 2.696 1.00 83.50 129 HIS A N 1
ATOM 1107 C CA . HIS A 1 129 ? 10.563 -7.411 3.774 1.00 83.50 129 HIS A CA 1
ATOM 1108 C C . HIS A 1 129 ? 11.515 -8.613 3.886 1.00 83.50 129 HIS A C 1
ATOM 1110 O O . HIS A 1 129 ? 11.235 -9.562 4.620 1.00 83.50 129 HIS A O 1
ATOM 1116 N N . ASN A 1 130 ? 12.655 -8.591 3.179 1.00 81.62 130 ASN A N 1
ATOM 1117 C CA . ASN A 1 130 ? 13.648 -9.676 3.145 1.00 81.62 130 ASN A CA 1
ATOM 1118 C C . ASN A 1 130 ? 13.037 -11.056 2.818 1.00 81.62 130 ASN A C 1
ATOM 1120 O O . ASN A 1 130 ? 13.540 -12.102 3.256 1.00 81.62 130 ASN A O 1
ATOM 1124 N N . LYS A 1 131 ? 11.932 -11.090 2.060 1.00 85.69 131 LYS A N 1
ATOM 1125 C CA . LYS A 1 131 ? 11.247 -12.338 1.726 1.00 85.69 131 LYS A CA 1
ATOM 1126 C C . LYS A 1 131 ? 12.073 -13.128 0.718 1.00 85.69 131 LYS A C 1
ATOM 1128 O O . LYS A 1 131 ? 12.357 -12.670 -0.383 1.00 85.69 131 LYS A O 1
ATOM 1133 N N . ASN A 1 132 ? 12.411 -14.365 1.072 1.00 83.75 132 ASN A N 1
ATOM 1134 C CA . ASN A 1 132 ? 13.128 -15.276 0.183 1.00 83.75 132 ASN A CA 1
ATOM 1135 C C . ASN A 1 132 ? 12.138 -16.112 -0.637 1.00 83.75 132 ASN A C 1
ATOM 1137 O O . ASN A 1 132 ? 11.727 -17.195 -0.211 1.00 83.75 132 ASN A O 1
ATOM 1141 N N . LEU A 1 133 ? 11.749 -15.619 -1.816 1.00 84.38 133 LEU A N 1
ATOM 1142 C CA . LEU A 1 133 ? 10.931 -16.394 -2.750 1.00 84.38 133 LEU A CA 1
ATOM 1143 C C . LEU A 1 133 ? 11.765 -17.495 -3.419 1.00 84.38 133 LEU A C 1
ATOM 1145 O O . LEU A 1 133 ? 12.855 -17.255 -3.944 1.00 84.38 133 LEU A O 1
ATOM 1149 N N . LYS A 1 134 ? 11.237 -18.722 -3.379 1.00 86.75 134 LYS A N 1
ATOM 1150 C CA . LYS A 1 134 ? 11.868 -19.929 -3.924 1.00 86.75 134 LYS A CA 1
ATOM 1151 C C . LYS A 1 134 ? 11.156 -20.386 -5.189 1.00 86.75 134 LYS A C 1
ATOM 1153 O O . LYS A 1 134 ? 9.928 -20.379 -5.264 1.00 86.75 134 LYS A O 1
ATOM 1158 N N . CYS A 1 135 ? 11.928 -20.851 -6.163 1.00 85.75 135 CYS A N 1
ATOM 1159 C CA . CYS A 1 135 ? 11.399 -21.472 -7.366 1.00 85.75 135 CYS A CA 1
ATOM 1160 C C . CYS A 1 135 ? 10.595 -22.732 -7.015 1.00 85.75 135 CYS A C 1
ATOM 1162 O O . CYS A 1 135 ? 11.098 -23.625 -6.336 1.00 85.75 135 CYS A O 1
ATOM 1164 N N . LYS A 1 136 ? 9.370 -22.851 -7.536 1.00 85.56 136 LYS A N 1
ATOM 1165 C CA . LYS A 1 136 ? 8.531 -24.047 -7.336 1.00 85.56 136 LYS A CA 1
ATOM 1166 C C . LYS A 1 136 ? 9.124 -25.319 -7.962 1.00 85.56 136 LYS A C 1
ATOM 1168 O O . LYS A 1 136 ? 8.748 -26.410 -7.558 1.00 85.56 136 LYS A O 1
ATOM 1173 N N . ASN A 1 137 ? 10.041 -25.175 -8.923 1.00 85.31 137 ASN A N 1
ATOM 1174 C CA . ASN A 1 137 ? 10.656 -26.291 -9.640 1.00 85.31 137 ASN A CA 1
ATOM 1175 C C . ASN A 1 137 ? 11.928 -26.809 -8.944 1.00 85.31 137 ASN A C 1
ATOM 1177 O O . ASN A 1 137 ? 12.014 -27.985 -8.611 1.00 85.31 137 ASN A O 1
ATOM 1181 N N . CYS A 1 138 ? 12.912 -25.940 -8.681 1.00 87.81 138 CYS A N 1
ATOM 1182 C CA . CYS A 1 138 ? 14.200 -26.353 -8.102 1.00 87.81 138 CYS A CA 1
ATOM 1183 C C . CYS A 1 138 ? 14.399 -25.961 -6.629 1.00 87.81 138 CYS A C 1
ATOM 1185 O O . CYS A 1 138 ? 15.446 -26.257 -6.060 1.00 87.81 138 CYS A O 1
ATOM 1187 N N . GLN A 1 139 ? 13.434 -25.263 -6.019 1.00 86.81 139 GLN A N 1
ATOM 1188 C CA . GLN A 1 139 ? 13.464 -24.770 -4.631 1.00 86.81 139 GLN A CA 1
ATOM 1189 C C . GLN A 1 139 ? 14.581 -23.766 -4.300 1.00 86.81 139 GLN A C 1
ATOM 1191 O O . GLN A 1 139 ? 14.721 -23.354 -3.147 1.00 86.81 139 GLN A O 1
ATOM 1196 N N . GLN A 1 140 ? 15.351 -23.327 -5.295 1.00 85.62 140 GLN A N 1
ATOM 1197 C CA . GLN A 1 140 ? 16.386 -22.311 -5.124 1.00 85.62 140 GLN A CA 1
ATOM 1198 C C . GLN A 1 140 ? 15.779 -20.906 -5.088 1.00 85.62 140 GLN A C 1
ATOM 1200 O O . GLN A 1 140 ? 14.720 -20.658 -5.670 1.00 85.62 140 GLN A O 1
ATOM 1205 N N . THR A 1 141 ? 16.465 -19.991 -4.408 1.00 85.19 141 THR A N 1
ATOM 1206 C CA . THR A 1 141 ? 16.068 -18.583 -4.295 1.00 85.19 141 THR A CA 1
ATOM 1207 C C . THR A 1 141 ? 16.112 -17.885 -5.654 1.00 85.19 141 THR A C 1
ATOM 1209 O O . THR A 1 141 ? 16.984 -18.160 -6.480 1.00 85.19 141 THR A O 1
ATOM 1212 N N . LEU A 1 142 ? 15.146 -17.000 -5.887 1.00 87.06 142 LEU A N 1
ATOM 1213 C CA . LEU A 1 142 ? 15.055 -16.176 -7.090 1.00 87.06 142 LEU A CA 1
ATOM 1214 C C . LEU A 1 142 ? 15.937 -14.922 -6.973 1.00 87.06 142 LEU A C 1
ATOM 1216 O O . LEU A 1 142 ? 16.037 -14.336 -5.898 1.00 87.06 142 LEU A O 1
ATOM 1220 N N . PHE A 1 143 ? 16.533 -14.479 -8.082 1.00 83.25 143 PHE A N 1
ATOM 1221 C CA . PHE A 1 143 ? 17.380 -13.279 -8.138 1.00 83.25 143 PHE A CA 1
ATOM 1222 C C . PHE A 1 143 ? 16.785 -12.242 -9.089 1.00 83.25 143 PHE A C 1
ATOM 1224 O O . PHE A 1 143 ? 16.309 -12.603 -10.165 1.00 83.25 143 PHE A O 1
ATOM 1231 N N . TYR A 1 144 ? 16.802 -10.962 -8.701 1.00 78.06 144 TYR A N 1
ATOM 1232 C CA . TYR A 1 144 ? 16.230 -9.896 -9.528 1.00 78.06 144 TYR A CA 1
ATOM 1233 C C . TYR A 1 144 ? 16.991 -9.784 -10.848 1.00 78.06 144 TYR A C 1
ATOM 1235 O O . TYR A 1 144 ? 18.202 -9.550 -10.853 1.00 78.06 144 TYR A O 1
ATOM 1243 N N . PHE A 1 145 ? 16.280 -9.950 -11.962 1.00 71.56 145 PHE A N 1
ATOM 1244 C CA . PHE A 1 145 ? 16.840 -9.774 -13.289 1.00 71.56 145 PHE A CA 1
ATOM 1245 C C . PHE A 1 145 ? 16.380 -8.423 -13.816 1.00 71.56 145 PHE A C 1
ATOM 1247 O O . PHE A 1 145 ? 15.281 -8.273 -14.343 1.00 71.56 145 PHE A O 1
ATOM 1254 N N . LYS A 1 146 ? 17.227 -7.409 -13.642 1.00 57.69 146 LYS A N 1
ATOM 1255 C CA . LYS A 1 146 ? 16.987 -6.116 -14.271 1.00 57.69 146 LYS A CA 1
ATOM 1256 C C . LYS A 1 146 ? 17.216 -6.305 -15.765 1.00 57.69 146 LYS A C 1
ATOM 1258 O O . LYS A 1 146 ? 18.359 -6.522 -16.159 1.00 57.69 146 LYS A O 1
ATOM 1263 N N . ASN A 1 147 ? 16.144 -6.275 -16.555 1.00 44.44 147 ASN A N 1
ATOM 1264 C CA . ASN A 1 147 ? 16.257 -6.364 -18.005 1.00 44.44 147 ASN A CA 1
ATOM 1265 C C . ASN A 1 147 ? 17.218 -5.251 -18.468 1.00 44.44 147 ASN A C 1
ATOM 1267 O O . ASN A 1 147 ? 16.957 -4.083 -18.153 1.00 44.44 147 ASN A O 1
ATOM 1271 N N . PRO A 1 148 ? 18.364 -5.570 -19.095 1.00 33.06 148 PRO A N 1
ATOM 1272 C CA . PRO A 1 148 ? 19.112 -4.560 -19.815 1.00 33.06 148 PRO A CA 1
ATOM 1273 C C . PRO A 1 148 ? 18.242 -4.186 -21.014 1.00 33.06 148 PRO A C 1
ATOM 1275 O O . PRO A 1 148 ? 18.060 -4.997 -21.918 1.00 33.06 148 PRO A O 1
ATOM 1278 N N . ILE A 1 149 ? 17.623 -3.008 -20.936 1.00 33.06 149 ILE A N 1
ATOM 1279 C CA . ILE A 1 149 ? 17.099 -2.326 -22.121 1.00 33.06 149 ILE A CA 1
ATOM 1280 C C . ILE A 1 149 ? 18.288 -2.078 -23.052 1.00 33.06 149 ILE A C 1
ATOM 1282 O O . ILE A 1 149 ? 19.343 -1.650 -22.520 1.00 33.06 149 ILE A O 1
#

Mean predicted aligned error: 9.57 Å

Radius of gyration: 19.41 Å; Cα contacts (8 Å, |Δi|>4): 100; chains: 1; bounding box: 34×42×60 Å

Organism: Campylobacter jejuni (NCBI:txid197)